Protein AF-A0AAX2S1K2-F1 (afdb_monomer_lite)

Foldseek 3Di:
DPPDDDDDPFQKDWDDDPNDIDIDGDPDHPPDQKDWDADPQGWIWIDGPFKTKTADNVRQFIWMDGPVDTDTGDNPPD

Organism: Histophilus somni (NCBI:txid731)

Secondary structure (DSSP, 8-state):
-PPP----SSSEEEEEETTEEEEEE-SS--S-SEEEEE-TTS-EEEEESSEEEEE-TTSS-EEEEESS-EEEE-TT--

pLDDT: mean 87.52, std 13.76, range [44.19, 98.25]

Sequence (78 aa):
KVATFKGTDGNIAVKTDNGKFSISLNETLTGLKSAEFKDDKGNTATITGNTIALKGKDGNSSATLTSSALTFKNGEDK

Structure (mmCIF, N/CA/C/O backbone):
data_AF-A0AAX2S1K2-F1
#
_entry.id   AF-A0AAX2S1K2-F1
#
loop_
_atom_site.group_PDB
_atom_site.id
_atom_site.type_symbol
_atom_site.label_atom_id
_atom_site.label_alt_id
_atom_site.label_comp_id
_atom_site.label_asym_id
_atom_site.label_entity_id
_atom_site.label_seq_id
_atom_site.pdbx_PDB_ins_code
_atom_site.Cartn_x
_atom_site.Cartn_y
_atom_site.Cartn_z
_atom_site.occupancy
_atom_site.B_iso_or_equiv
_atom_site.auth_seq_id
_atom_site.auth_comp_id
_atom_site.auth_asym_id
_atom_site.auth_atom_id
_atom_site.pdbx_PDB_model_num
ATOM 1 N N . LYS A 1 1 ? -1.217 -20.085 20.378 1.00 51.97 1 LYS A N 1
ATOM 2 C CA . LYS A 1 1 ? -0.933 -18.640 20.186 1.00 51.97 1 LYS A CA 1
ATOM 3 C C . LYS A 1 1 ? -2.272 -17.911 20.239 1.00 51.97 1 LYS A C 1
ATOM 5 O O . LYS A 1 1 ? -3.097 -18.192 19.384 1.00 51.97 1 LYS A O 1
ATOM 10 N N . VAL A 1 2 ? -2.552 -17.104 21.267 1.00 44.19 2 VAL A N 1
ATOM 11 C CA . VAL A 1 2 ? -3.843 -16.393 21.375 1.00 44.19 2 VAL A CA 1
ATOM 12 C C . VAL A 1 2 ? -3.940 -15.393 20.221 1.00 44.19 2 VAL A C 1
ATOM 14 O O . VAL A 1 2 ? -3.081 -14.518 20.106 1.00 44.19 2 VAL A O 1
ATOM 17 N N . ALA A 1 3 ? -4.939 -15.543 19.350 1.00 61.41 3 ALA A N 1
ATOM 18 C CA . ALA A 1 3 ? -5.235 -14.546 18.329 1.00 61.41 3 ALA A CA 1
ATOM 19 C C . ALA A 1 3 ? -5.721 -13.274 19.034 1.00 61.41 3 ALA A C 1
ATOM 21 O O . ALA A 1 3 ? -6.678 -13.275 19.802 1.00 61.41 3 ALA A O 1
ATOM 22 N N . THR A 1 4 ? -4.922 -12.236 18.848 1.00 58.97 4 THR A N 1
ATOM 23 C CA . THR A 1 4 ? -4.874 -10.988 19.607 1.00 58.97 4 THR A CA 1
ATOM 24 C C . THR A 1 4 ? -5.946 -10.012 19.092 1.00 58.97 4 THR A C 1
ATOM 26 O O . THR A 1 4 ? -6.424 -10.182 17.976 1.00 58.97 4 THR A O 1
ATOM 29 N N . PHE A 1 5 ? -6.348 -9.026 19.905 1.00 57.38 5 PHE A N 1
ATOM 30 C CA . PHE A 1 5 ? -7.350 -7.983 19.606 1.00 57.38 5 PHE A CA 1
ATOM 31 C C . PHE A 1 5 ? -7.408 -7.543 18.124 1.00 57.38 5 PHE A C 1
ATOM 33 O O . PHE A 1 5 ? -6.364 -7.310 17.523 1.00 57.38 5 PHE A O 1
ATOM 40 N N . LYS A 1 6 ? -8.631 -7.406 17.580 1.00 66.00 6 LYS A N 1
ATOM 41 C CA . LYS A 1 6 ? -8.971 -6.798 16.277 1.00 66.00 6 LYS A CA 1
ATOM 42 C C . LYS A 1 6 ? -10.280 -5.998 16.393 1.00 66.00 6 LYS A C 1
ATOM 44 O O . LYS A 1 6 ? -11.347 -6.505 16.062 1.00 66.00 6 LYS A O 1
ATOM 49 N N . GLY A 1 7 ? -10.225 -4.783 16.937 1.00 56.62 7 GLY A N 1
ATOM 50 C CA . GLY A 1 7 ? -11.348 -3.837 16.829 1.00 56.62 7 GLY A CA 1
ATOM 51 C C . GLY A 1 7 ? -11.383 -3.210 15.430 1.00 56.62 7 GLY A C 1
ATOM 52 O O . GLY A 1 7 ? -10.340 -3.151 14.783 1.00 56.62 7 GLY A O 1
ATOM 53 N N . THR A 1 8 ? -12.530 -2.726 14.945 1.00 63.50 8 THR A N 1
ATOM 54 C CA . THR A 1 8 ? -12.573 -1.935 13.699 1.00 63.50 8 THR A CA 1
ATOM 55 C C . THR A 1 8 ? -13.669 -0.863 13.716 1.00 63.50 8 THR A C 1
ATOM 57 O O . THR A 1 8 ? -14.840 -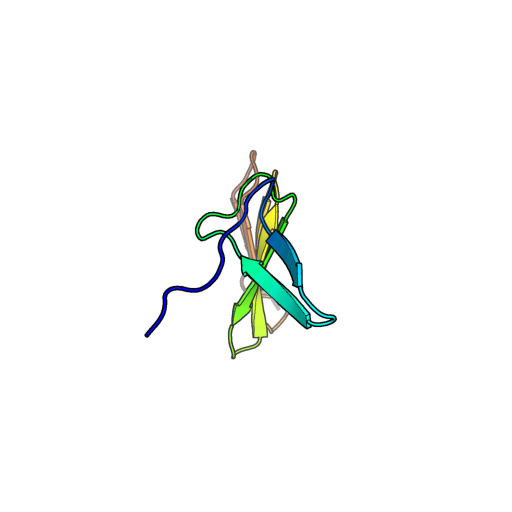1.214 13.676 1.00 63.50 8 THR A O 1
ATOM 60 N N . ASP A 1 9 ? -13.259 0.409 13.636 1.00 64.06 9 ASP A N 1
ATOM 61 C CA . ASP A 1 9 ? -13.982 1.523 12.981 1.00 64.06 9 ASP A CA 1
ATOM 62 C C . ASP A 1 9 ? -13.077 2.124 11.867 1.00 64.06 9 ASP A C 1
ATOM 64 O O . ASP A 1 9 ? -13.045 3.329 11.626 1.00 64.06 9 ASP A O 1
ATOM 68 N N . GLY A 1 10 ? -12.226 1.296 11.235 1.00 82.44 10 GLY A N 1
ATOM 69 C CA . GLY A 1 10 ? -11.212 1.737 10.266 1.00 82.44 10 GLY A CA 1
ATOM 70 C C . GLY A 1 10 ? -10.057 0.744 10.061 1.00 82.44 10 GLY A C 1
ATOM 71 O O . GLY A 1 10 ? -10.179 -0.443 10.356 1.00 82.44 10 GLY A O 1
ATOM 72 N N . ASN A 1 11 ? -8.918 1.234 9.553 1.00 90.00 11 ASN A N 1
ATOM 7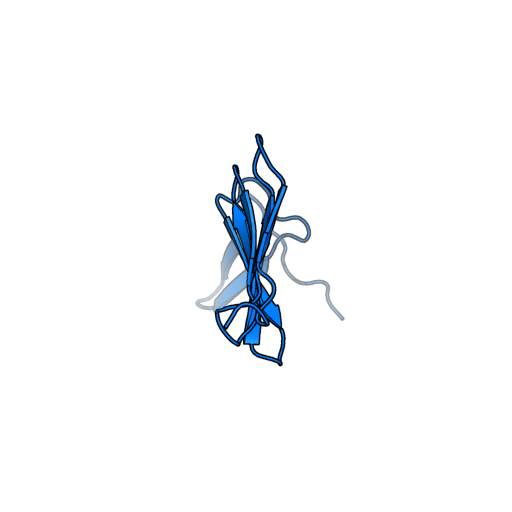3 C CA . ASN A 1 11 ? -7.729 0.418 9.234 1.00 90.00 11 ASN A CA 1
ATOM 74 C C . ASN A 1 11 ? -6.863 0.055 10.457 1.00 90.00 11 ASN A C 1
ATOM 76 O O . ASN A 1 11 ? -6.067 -0.885 10.397 1.00 90.00 11 ASN A O 1
ATOM 80 N N . ILE A 1 12 ? -7.004 0.804 11.553 1.00 91.75 12 ILE A N 1
ATOM 81 C CA . ILE A 1 12 ? -6.284 0.614 12.815 1.00 91.75 12 ILE A CA 1
ATOM 82 C C . ILE A 1 12 ? -7.310 0.692 13.937 1.00 91.75 12 ILE A C 1
ATOM 84 O O . ILE A 1 12 ? -8.096 1.637 13.980 1.00 91.75 12 ILE A O 1
ATOM 88 N N . ALA A 1 13 ? -7.257 -0.252 14.872 1.00 88.31 13 ALA A N 1
ATOM 89 C CA . ALA A 1 13 ? -7.910 -0.088 16.160 1.00 88.31 13 ALA A CA 1
ATOM 90 C C . ALA A 1 13 ? -6.895 -0.024 17.286 1.00 88.31 13 ALA A C 1
ATOM 92 O O . ALA A 1 13 ? -5.878 -0.722 17.298 1.00 88.31 13 ALA A O 1
ATOM 93 N N . VAL A 1 14 ? -7.223 0.827 18.248 1.00 89.31 14 VAL A N 1
ATOM 94 C CA . VAL A 1 14 ? -6.433 1.071 19.441 1.00 89.31 14 VAL A CA 1
ATOM 95 C C . VAL A 1 14 ? -7.342 0.826 20.632 1.00 89.31 14 VAL A C 1
ATOM 97 O O . VAL A 1 14 ? -8.421 1.403 20.727 1.00 89.31 14 VAL A O 1
ATOM 100 N N . LYS A 1 15 ? -6.903 -0.039 21.541 1.00 88.12 15 LYS A N 1
ATOM 101 C CA . LYS A 1 15 ? -7.552 -0.272 22.828 1.00 88.12 15 LYS A CA 1
ATOM 102 C C . LYS A 1 15 ? -6.604 0.138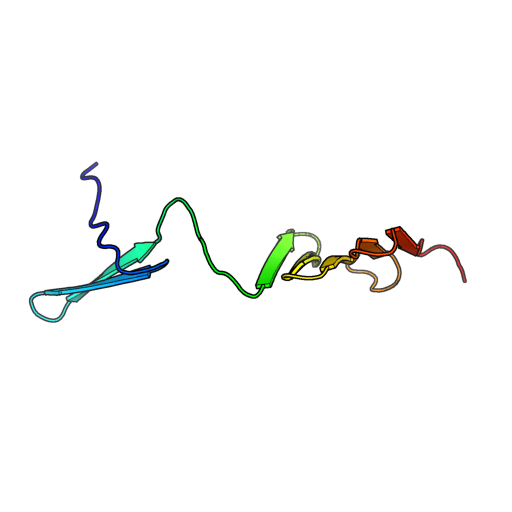 23.941 1.00 88.12 15 LYS A C 1
ATOM 104 O O . LYS A 1 15 ? -5.423 -0.207 23.904 1.00 88.12 15 LYS A O 1
ATOM 109 N N . THR A 1 16 ? -7.135 0.819 24.945 1.00 90.75 16 THR A N 1
ATOM 110 C CA . THR A 1 16 ? -6.454 1.068 26.214 1.00 90.75 16 THR A CA 1
ATOM 111 C C . THR A 1 16 ? -7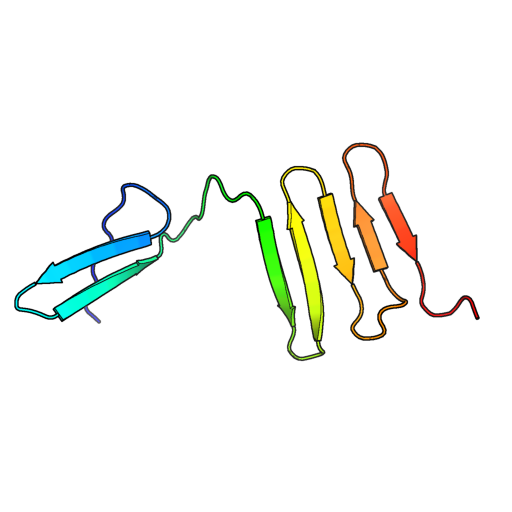.048 0.176 27.296 1.00 90.75 16 THR A C 1
ATOM 113 O O . THR A 1 16 ? -8.263 0.010 27.379 1.00 90.75 16 THR A O 1
ATOM 116 N N . ASP A 1 17 ? -6.191 -0.441 28.104 1.00 89.50 17 ASP A N 1
ATOM 117 C CA . ASP A 1 17 ? -6.600 -1.256 29.251 1.00 89.50 17 ASP A CA 1
ATOM 118 C C . ASP A 1 17 ? -5.511 -1.209 30.329 1.00 89.50 17 ASP A C 1
ATOM 120 O O . ASP A 1 17 ? -4.347 -1.487 30.037 1.00 89.50 17 ASP A O 1
ATOM 124 N N . ASN A 1 18 ? -5.860 -0.804 31.554 1.00 92.00 18 ASN A N 1
ATOM 125 C CA . ASN A 1 18 ? -4.942 -0.676 32.696 1.00 92.00 18 ASN A CA 1
ATOM 126 C C . ASN A 1 18 ? -3.595 0.005 32.360 1.00 92.00 18 ASN A C 1
ATOM 128 O O . ASN A 1 18 ? -2.526 -0.461 32.756 1.00 92.00 18 ASN A O 1
ATOM 132 N N . GLY A 1 19 ? -3.636 1.090 31.579 1.00 91.81 19 GLY A N 1
ATOM 133 C CA . GLY A 1 19 ? -2.444 1.842 31.164 1.00 91.81 19 GLY A CA 1
ATOM 134 C C . GLY A 1 19 ? -1.623 1.207 30.032 1.00 91.81 19 GLY A C 1
ATOM 135 O O . GLY A 1 19 ? -0.558 1.721 29.700 1.00 91.81 19 GLY A O 1
ATOM 136 N N . LYS A 1 20 ? -2.092 0.115 29.413 1.00 91.25 20 LYS A N 1
ATOM 137 C CA . LYS A 1 20 ? -1.460 -0.519 28.246 1.00 91.25 20 LYS A CA 1
ATOM 138 C C . LYS A 1 20 ? -2.247 -0.247 26.972 1.00 91.25 20 LYS A C 1
ATOM 140 O O . LYS A 1 20 ? -3.472 -0.344 26.955 1.00 91.25 20 LYS A O 1
ATOM 145 N N . PHE A 1 21 ? -1.523 0.016 25.889 1.00 91.31 21 PHE A N 1
ATOM 146 C CA . PHE A 1 21 ? -2.084 0.096 24.545 1.00 91.31 21 PHE A CA 1
ATOM 147 C C . PHE A 1 21 ? -1.996 -1.263 23.855 1.00 91.31 21 PHE A C 1
ATOM 149 O O . PHE A 1 21 ? -0.935 -1.882 23.807 1.00 91.31 21 PHE A O 1
ATOM 156 N N . SER A 1 22 ? -3.113 -1.710 23.295 1.00 89.50 22 SER A N 1
ATOM 157 C CA . SER A 1 22 ? -3.161 -2.797 22.320 1.00 89.50 22 SER A CA 1
ATOM 158 C C . SER A 1 22 ? -3.535 -2.210 20.966 1.00 89.50 22 SER A C 1
ATOM 160 O O . SER A 1 22 ? -4.541 -1.510 20.857 1.00 89.50 22 SER A O 1
ATOM 162 N N . ILE A 1 23 ? -2.723 -2.484 19.947 1.00 88.94 23 ILE A N 1
ATOM 163 C CA . ILE A 1 23 ? -2.925 -1.992 18.581 1.00 88.94 23 ILE A CA 1
ATOM 164 C C . ILE A 1 23 ? -3.164 -3.189 17.673 1.00 88.94 23 ILE A C 1
ATOM 166 O O . ILE A 1 23 ? -2.460 -4.196 17.764 1.00 88.94 23 ILE A O 1
ATOM 170 N N . SER A 1 24 ? -4.140 -3.060 16.782 1.00 87.75 24 SER A N 1
ATOM 171 C CA . SER A 1 24 ? -4.436 -4.057 15.764 1.00 87.75 24 SER A CA 1
ATOM 172 C C . SER A 1 24 ? -4.604 -3.412 14.401 1.00 87.75 24 SER A C 1
ATOM 174 O O . SER A 1 24 ? -5.333 -2.427 14.265 1.00 87.75 24 SER A O 1
ATOM 176 N N . LEU A 1 25 ? -3.953 -3.996 13.399 1.00 88.75 25 LEU A N 1
ATOM 177 C CA . LEU A 1 25 ? -4.131 -3.647 11.994 1.00 88.75 25 LEU A CA 1
ATOM 178 C C . LEU A 1 25 ? -5.187 -4.553 11.374 1.00 88.75 25 LEU A C 1
ATOM 180 O O . LEU A 1 25 ? -5.226 -5.756 11.654 1.00 88.75 25 LEU A O 1
ATOM 184 N N . ASN A 1 26 ? -6.032 -3.967 10.530 1.00 86.81 26 ASN A N 1
ATOM 185 C CA . ASN A 1 26 ? -6.974 -4.750 9.751 1.00 86.81 26 ASN A CA 1
ATOM 186 C C . ASN A 1 26 ? -6.227 -5.554 8.674 1.00 86.81 26 ASN A C 1
ATOM 188 O O . ASN A 1 26 ? -5.223 -5.094 8.132 1.00 86.81 26 ASN A O 1
ATOM 192 N N . GLU A 1 27 ? -6.714 -6.755 8.361 1.00 85.12 27 GLU A N 1
ATOM 193 C CA . GLU A 1 27 ? -6.111 -7.594 7.314 1.00 85.12 27 GLU A CA 1
ATOM 194 C C . GLU A 1 27 ? -6.290 -6.970 5.932 1.00 85.12 27 GLU A C 1
ATOM 196 O O . GLU A 1 27 ? -5.397 -7.041 5.092 1.00 85.12 27 GLU A O 1
ATOM 201 N N . THR A 1 28 ? -7.435 -6.323 5.712 1.00 87.00 28 THR A N 1
ATOM 202 C CA . THR A 1 28 ? -7.706 -5.546 4.505 1.00 87.00 28 THR A CA 1
ATOM 203 C C . THR A 1 28 ? -7.727 -4.068 4.860 1.00 87.00 28 THR A C 1
ATOM 205 O O . THR A 1 28 ? -8.523 -3.635 5.694 1.00 87.00 28 THR A O 1
ATOM 208 N N . LEU A 1 29 ? -6.862 -3.287 4.211 1.00 88.81 29 LEU A N 1
ATOM 209 C CA . LEU A 1 29 ? -6.829 -1.835 4.356 1.00 88.81 29 LEU A CA 1
ATOM 210 C C . LEU A 1 29 ? -7.685 -1.201 3.256 1.00 88.81 29 LEU A C 1
ATOM 212 O O . LEU A 1 29 ? -7.455 -1.441 2.073 1.00 88.81 29 LEU A O 1
ATOM 216 N N . THR A 1 30 ? -8.668 -0.387 3.632 1.00 88.94 30 THR A N 1
ATOM 217 C CA . THR A 1 30 ? -9.608 0.256 2.696 1.00 88.94 30 THR A CA 1
ATOM 218 C C . THR A 1 30 ? -9.568 1.778 2.835 1.00 88.94 30 THR A C 1
ATOM 220 O O . THR A 1 30 ? -9.101 2.305 3.845 1.00 88.94 30 THR A O 1
ATOM 223 N N . GLY A 1 31 ? -10.005 2.511 1.805 1.00 90.06 31 GLY A N 1
ATOM 224 C CA . GLY A 1 31 ? -10.094 3.979 1.850 1.00 90.06 31 GLY A CA 1
ATOM 225 C C . GLY A 1 31 ? -8.748 4.717 1.939 1.00 90.06 31 GLY A C 1
ATOM 226 O O . GLY A 1 31 ? -8.708 5.877 2.350 1.00 90.06 31 GLY A O 1
ATOM 227 N N . LEU A 1 32 ? -7.638 4.065 1.579 1.00 92.56 32 LEU A N 1
ATOM 228 C CA . LEU A 1 32 ? -6.314 4.687 1.572 1.00 92.56 32 LEU A CA 1
ATOM 229 C C . LEU A 1 32 ? -6.197 5.706 0.429 1.00 92.56 32 LEU A C 1
ATOM 231 O O . LEU A 1 32 ? -6.550 5.416 -0.711 1.00 92.56 32 LEU A O 1
ATOM 235 N N . LYS A 1 33 ? -5.641 6.888 0.722 1.00 93.19 33 LYS A N 1
ATOM 236 C CA . LYS A 1 33 ? -5.308 7.893 -0.306 1.00 93.19 33 LYS A CA 1
ATOM 237 C C . LYS A 1 33 ? -4.067 7.501 -1.109 1.00 93.19 33 LYS A C 1
ATOM 239 O O . LYS A 1 33 ? -3.986 7.794 -2.302 1.00 93.19 33 LYS A O 1
ATOM 244 N N . SER A 1 34 ? -3.111 6.857 -0.441 1.00 96.06 34 SER A N 1
ATOM 245 C CA . SER A 1 34 ? -1.876 6.376 -1.040 1.00 96.06 34 SER A CA 1
ATOM 246 C C . SER A 1 34 ? -1.273 5.211 -0.258 1.00 96.06 34 SER A C 1
ATOM 248 O O . SER A 1 34 ? -1.509 5.078 0.943 1.00 96.06 34 SER A O 1
ATOM 250 N N . ALA A 1 35 ? -0.444 4.420 -0.929 1.00 96.44 35 ALA A N 1
ATOM 251 C CA . ALA A 1 35 ? 0.447 3.432 -0.335 1.00 96.44 35 ALA A CA 1
ATOM 252 C C . ALA A 1 35 ? 1.828 3.530 -0.995 1.00 96.44 35 ALA A C 1
ATOM 254 O O . ALA A 1 35 ? 1.917 3.735 -2.207 1.00 96.44 35 ALA A O 1
ATOM 255 N N . GLU A 1 36 ? 2.888 3.381 -0.203 1.00 97.25 36 GLU A N 1
ATOM 256 C CA . GLU A 1 36 ? 4.263 3.272 -0.687 1.00 97.25 36 GLU A CA 1
ATOM 257 C C . GLU A 1 36 ? 4.838 1.927 -0.250 1.00 97.25 36 GLU A C 1
ATOM 259 O O . GLU A 1 36 ? 4.783 1.563 0.924 1.00 97.25 36 GLU A O 1
ATOM 264 N N . PHE A 1 37 ? 5.395 1.201 -1.211 1.00 97.75 37 PHE A N 1
ATOM 265 C CA . PHE A 1 37 ? 6.150 -0.019 -0.992 1.00 97.75 37 PHE A CA 1
ATOM 266 C C . PHE A 1 37 ? 7.590 0.241 -1.393 1.00 97.75 37 PHE A C 1
ATOM 268 O O . PHE A 1 37 ? 7.848 0.870 -2.419 1.00 97.75 37 PHE A O 1
ATOM 275 N N . LYS A 1 38 ? 8.522 -0.264 -0.595 1.00 97.88 38 LYS A N 1
ATOM 276 C CA . LYS A 1 38 ? 9.951 -0.173 -0.858 1.00 97.88 38 LYS A CA 1
ATOM 277 C C . LYS A 1 38 ? 10.552 -1.562 -0.746 1.00 97.88 38 LYS A C 1
ATOM 279 O O . LYS A 1 38 ? 10.245 -2.270 0.210 1.00 97.88 38 LYS A O 1
ATOM 284 N N . ASP A 1 39 ? 11.379 -1.944 -1.709 1.00 97.69 39 ASP A N 1
ATOM 285 C CA . ASP A 1 39 ? 12.155 -3.178 -1.610 1.00 97.69 39 ASP A CA 1
ATOM 286 C C . ASP A 1 39 ? 13.512 -2.938 -0.922 1.00 97.69 39 ASP A C 1
ATOM 288 O O . ASP A 1 39 ? 13.952 -1.800 -0.726 1.00 97.69 39 ASP A O 1
ATOM 292 N N . ASP A 1 40 ? 14.212 -4.022 -0.587 1.00 97.81 40 ASP A N 1
ATOM 293 C CA . ASP A 1 40 ? 15.530 -3.961 0.062 1.00 97.81 40 ASP A CA 1
ATOM 294 C C . ASP A 1 40 ? 16.615 -3.332 -0.830 1.00 97.81 40 ASP A C 1
ATOM 296 O O . ASP A 1 40 ? 17.674 -2.925 -0.352 1.00 97.81 40 ASP A O 1
ATOM 300 N N . LYS A 1 41 ? 16.361 -3.230 -2.141 1.00 96.12 41 LYS A N 1
ATOM 301 C CA . LYS A 1 41 ? 17.261 -2.611 -3.124 1.00 96.12 41 LYS A CA 1
ATOM 302 C C . LYS A 1 41 ? 17.015 -1.106 -3.265 1.00 96.12 41 LYS A C 1
ATOM 304 O O . LYS A 1 41 ? 17.783 -0.429 -3.947 1.00 96.12 41 LYS A O 1
ATOM 309 N N . GLY A 1 42 ? 15.987 -0.570 -2.613 1.00 96.19 42 GLY A N 1
ATOM 310 C CA . GLY A 1 42 ? 15.640 0.843 -2.622 1.00 96.19 42 GLY A CA 1
ATOM 311 C C . GLY A 1 42 ? 14.741 1.285 -3.776 1.00 96.19 42 GLY A C 1
ATOM 312 O O . GLY A 1 42 ? 14.560 2.489 -3.947 1.00 96.19 42 GLY A O 1
ATOM 313 N N . ASN A 1 43 ? 14.178 0.353 -4.545 1.00 97.12 43 ASN A N 1
ATOM 314 C CA . ASN A 1 43 ? 13.133 0.662 -5.517 1.00 97.12 43 ASN A CA 1
ATOM 315 C C . ASN A 1 43 ? 11.820 0.948 -4.784 1.00 97.12 43 ASN A C 1
ATOM 317 O O . ASN A 1 43 ? 11.573 0.386 -3.714 1.00 97.12 43 ASN A O 1
ATOM 321 N N . THR A 1 44 ? 10.968 1.794 -5.363 1.00 97.81 44 THR A N 1
ATOM 322 C CA . THR A 1 44 ? 9.668 2.136 -4.773 1.00 97.81 44 THR A CA 1
ATOM 323 C C . THR A 1 44 ? 8.504 1.845 -5.710 1.00 97.81 44 THR A C 1
ATOM 325 O O . THR A 1 44 ? 8.613 1.990 -6.929 1.00 97.81 44 THR A O 1
ATOM 328 N N . ALA A 1 45 ? 7.370 1.460 -5.126 1.00 98.12 45 ALA A N 1
ATOM 329 C CA . ALA A 1 45 ? 6.068 1.434 -5.773 1.00 98.12 45 ALA A CA 1
ATOM 330 C C . ALA A 1 45 ? 5.109 2.348 -5.002 1.00 98.12 45 ALA A C 1
ATOM 332 O O . ALA A 1 45 ? 4.844 2.116 -3.823 1.00 98.12 45 ALA A O 1
ATOM 333 N N . THR A 1 46 ? 4.577 3.375 -5.655 1.00 97.94 46 THR A N 1
ATOM 334 C CA . THR A 1 46 ? 3.592 4.291 -5.075 1.00 97.94 46 THR A CA 1
ATOM 335 C C . THR A 1 46 ? 2.255 4.093 -5.769 1.00 97.94 46 THR A C 1
ATOM 337 O O . THR A 1 46 ? 2.158 4.193 -6.991 1.00 97.94 46 THR A O 1
ATOM 340 N N . ILE A 1 47 ? 1.211 3.841 -4.988 1.00 97.50 47 ILE A N 1
ATOM 341 C CA . ILE A 1 47 ? -0.166 3.734 -5.466 1.00 97.50 47 ILE A CA 1
ATOM 342 C C . ILE A 1 47 ? -0.949 4.892 -4.868 1.00 97.50 47 ILE A C 1
ATOM 344 O O . ILE A 1 47 ? -0.879 5.133 -3.668 1.00 97.50 47 ILE A O 1
ATOM 348 N N . THR A 1 48 ? -1.694 5.606 -5.698 1.00 96.81 48 THR A N 1
ATOM 349 C CA . THR A 1 48 ? -2.650 6.649 -5.308 1.00 96.81 48 THR A CA 1
ATOM 350 C C . THR A 1 48 ? -3.981 6.386 -6.007 1.00 96.81 48 THR A C 1
ATOM 352 O O . THR A 1 48 ? -4.064 5.517 -6.872 1.00 96.81 48 THR A O 1
ATOM 355 N N . GLY A 1 49 ? -5.013 7.177 -5.706 1.00 94.88 49 GLY A N 1
ATOM 356 C CA . GLY A 1 49 ? -6.299 7.069 -6.407 1.00 94.88 49 GLY A CA 1
ATOM 357 C C . GLY A 1 49 ? -6.240 7.304 -7.927 1.00 94.88 49 GLY A C 1
ATOM 358 O O . GLY A 1 49 ? -7.164 6.907 -8.625 1.00 94.88 49 GLY A O 1
ATOM 359 N N . ASN A 1 50 ? -5.178 7.929 -8.449 1.00 95.31 50 ASN A N 1
ATOM 360 C CA . ASN A 1 50 ? -5.048 8.255 -9.876 1.00 95.31 50 ASN A CA 1
ATOM 361 C C . ASN A 1 50 ? -3.871 7.551 -10.574 1.00 95.31 50 ASN A C 1
ATOM 363 O O . ASN A 1 50 ? -3.824 7.508 -11.803 1.00 95.31 50 ASN A O 1
ATOM 367 N N . THR A 1 51 ? -2.903 7.039 -9.811 1.00 97.50 51 THR A N 1
ATOM 368 C CA . THR A 1 51 ? -1.588 6.676 -10.351 1.00 97.50 51 THR A CA 1
ATOM 369 C C . THR A 1 51 ? -1.009 5.451 -9.654 1.00 97.50 51 THR A C 1
ATOM 371 O O . THR A 1 51 ? -1.010 5.393 -8.424 1.00 97.50 51 THR A O 1
ATOM 374 N N . ILE A 1 52 ? -0.432 4.539 -10.438 1.00 98.06 52 ILE A N 1
ATOM 375 C CA . ILE A 1 52 ? 0.507 3.504 -9.988 1.00 98.06 52 ILE A CA 1
ATOM 376 C C . ILE A 1 52 ? 1.875 3.855 -10.570 1.00 98.06 52 ILE A C 1
ATOM 378 O O . ILE A 1 52 ? 2.013 3.954 -11.786 1.00 98.06 52 ILE A O 1
ATOM 382 N N . ALA A 1 53 ? 2.879 4.061 -9.724 1.00 97.50 53 ALA A N 1
ATOM 383 C CA . ALA A 1 53 ? 4.222 4.443 -10.140 1.00 97.50 53 ALA A CA 1
ATOM 384 C C . ALA A 1 53 ? 5.265 3.490 -9.557 1.00 97.50 53 ALA A C 1
ATOM 386 O O . ALA A 1 53 ? 5.267 3.231 -8.359 1.00 97.50 53 ALA A O 1
ATOM 387 N N . LEU A 1 54 ? 6.171 3.014 -10.401 1.00 97.50 54 LEU A N 1
ATOM 388 C CA . LEU A 1 54 ? 7.368 2.264 -10.052 1.00 97.50 54 LEU A CA 1
ATOM 389 C C . LEU A 1 54 ? 8.578 3.155 -10.314 1.00 97.50 54 LEU A C 1
ATOM 391 O O . LEU A 1 54 ? 8.698 3.734 -11.398 1.00 97.50 54 LEU A O 1
ATOM 395 N N . LYS A 1 55 ? 9.484 3.248 -9.344 1.00 96.62 55 LYS A N 1
ATOM 396 C CA . LYS A 1 55 ? 10.727 4.007 -9.470 1.00 96.62 55 LYS A CA 1
ATOM 397 C C . LYS A 1 55 ? 11.917 3.135 -9.103 1.00 96.62 55 LYS A C 1
ATOM 399 O O . LYS A 1 55 ? 11.980 2.582 -8.005 1.00 96.62 55 LYS A O 1
ATOM 404 N N . GLY A 1 56 ? 12.866 3.039 -10.026 1.00 95.19 56 GLY A N 1
ATOM 405 C CA . GLY A 1 56 ? 14.164 2.444 -9.768 1.00 95.19 56 GLY A CA 1
ATOM 406 C C . GLY A 1 56 ? 14.953 3.283 -8.768 1.00 95.19 56 GLY A C 1
ATOM 407 O O . GLY A 1 56 ? 14.847 4.513 -8.742 1.00 95.19 56 GLY A O 1
ATOM 408 N N . LYS A 1 57 ? 15.790 2.627 -7.958 1.00 94.31 57 LYS A N 1
ATOM 409 C CA . LYS A 1 57 ? 16.694 3.303 -7.009 1.00 94.31 57 LYS A CA 1
ATOM 410 C C . LYS A 1 57 ? 17.619 4.333 -7.677 1.00 94.31 57 LYS A C 1
ATOM 412 O O . LYS A 1 57 ? 18.158 5.209 -7.012 1.00 94.31 57 LYS A O 1
ATOM 417 N N . ASP A 1 58 ? 17.875 4.161 -8.975 1.00 89.44 58 ASP A N 1
ATOM 418 C CA . ASP A 1 58 ? 18.712 5.028 -9.806 1.00 89.44 58 ASP A CA 1
ATOM 419 C C . ASP A 1 58 ? 18.044 6.379 -10.111 1.00 89.44 58 ASP A C 1
ATOM 421 O O . ASP A 1 58 ? 18.710 7.298 -10.575 1.00 89.44 58 ASP A O 1
ATOM 425 N N . GLY A 1 59 ? 16.737 6.495 -9.855 1.00 86.12 59 GLY A N 1
ATOM 426 C CA . GLY A 1 59 ? 15.919 7.661 -10.165 1.00 86.12 59 GLY A CA 1
ATOM 427 C C . GLY A 1 59 ? 15.612 7.850 -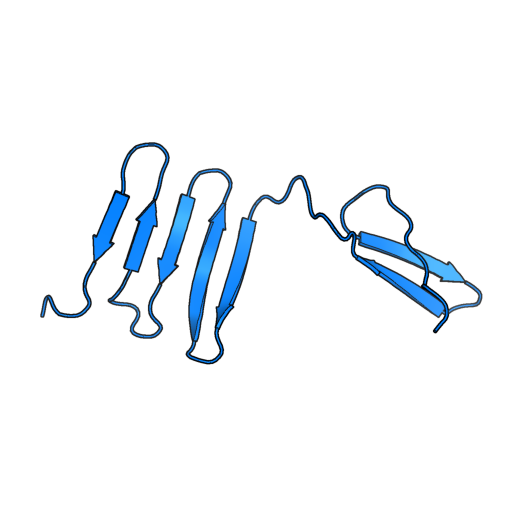11.654 1.00 86.12 59 GLY A C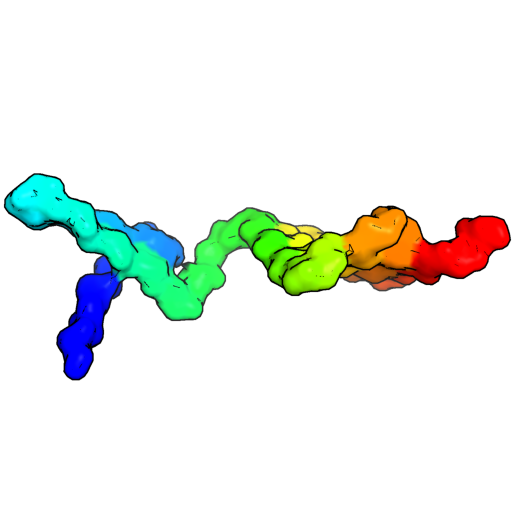 1
ATOM 428 O O . GLY A 1 59 ? 14.776 8.698 -11.972 1.00 86.12 59 GLY A O 1
ATOM 429 N N . ASN A 1 60 ? 16.233 7.062 -12.534 1.00 87.31 60 ASN A N 1
ATOM 430 C CA . ASN A 1 60 ? 16.151 7.196 -13.988 1.00 87.31 60 ASN A CA 1
ATOM 431 C C . ASN A 1 60 ? 15.171 6.189 -14.590 1.00 87.31 60 ASN A C 1
ATOM 433 O O . ASN A 1 60 ? 14.430 6.520 -15.515 1.00 87.31 60 ASN A O 1
ATOM 437 N N . SER A 1 61 ? 15.128 4.983 -14.027 1.00 92.75 61 SER A N 1
ATOM 438 C CA . SER A 1 61 ? 14.215 3.936 -14.462 1.00 92.75 61 SER A CA 1
ATOM 439 C C . SER A 1 61 ? 12.853 4.136 -13.797 1.00 92.75 61 SER A C 1
ATOM 441 O O . SER A 1 61 ? 12.757 4.216 -12.570 1.00 92.75 61 SER A O 1
ATOM 443 N N . SER A 1 62 ? 11.775 4.240 -14.574 1.00 95.62 62 SER A N 1
ATOM 444 C CA . SER A 1 62 ? 10.423 4.357 -14.012 1.00 95.62 62 SER A CA 1
ATOM 445 C C . SER A 1 62 ? 9.341 3.801 -14.926 1.00 95.62 62 SER A C 1
ATOM 447 O O . SER A 1 62 ? 9.486 3.784 -16.146 1.00 95.62 62 SER A O 1
ATOM 449 N N . ALA A 1 63 ? 8.238 3.376 -14.319 1.00 96.81 63 ALA A N 1
ATOM 450 C CA . ALA A 1 63 ? 7.010 3.034 -15.019 1.00 96.81 63 ALA A CA 1
ATOM 451 C C . ALA A 1 63 ? 5.832 3.670 -14.286 1.00 96.81 63 ALA A C 1
ATOM 453 O O . ALA A 1 63 ? 5.714 3.524 -13.073 1.00 96.81 63 ALA A O 1
ATOM 454 N N . THR A 1 64 ? 4.958 4.359 -15.006 1.00 97.56 64 THR A N 1
ATOM 455 C CA . THR A 1 64 ? 3.801 5.038 -14.422 1.00 97.56 64 THR A CA 1
ATOM 456 C C . THR A 1 64 ? 2.558 4.699 -15.221 1.00 97.56 64 THR A C 1
ATOM 458 O O . THR A 1 64 ? 2.525 4.919 -16.428 1.00 97.56 64 THR A O 1
ATOM 461 N N . LEU A 1 65 ? 1.528 4.206 -14.543 1.00 98.25 65 LEU A N 1
ATOM 462 C CA . LEU A 1 65 ? 0.183 4.039 -15.076 1.00 98.25 65 LEU A CA 1
ATOM 463 C C . LEU A 1 65 ? -0.732 5.098 -14.460 1.00 98.25 65 LEU A C 1
ATOM 465 O O . LEU A 1 65 ? -0.810 5.218 -13.236 1.00 98.25 65 LEU A O 1
ATOM 469 N N . THR A 1 66 ? -1.435 5.843 -15.305 1.00 97.25 66 THR A N 1
ATOM 470 C CA . THR A 1 66 ? -2.539 6.735 -14.932 1.00 97.25 66 THR A CA 1
ATOM 471 C C . THR A 1 66 ? -3.834 6.257 -15.591 1.00 97.25 66 THR A C 1
ATOM 473 O O . THR A 1 66 ? -3.843 5.281 -16.339 1.00 97.25 66 THR A O 1
ATOM 476 N N . SER A 1 67 ? -4.939 6.969 -15.364 1.00 95.31 67 SER A N 1
ATOM 477 C CA . SER A 1 67 ? -6.201 6.741 -16.082 1.00 95.31 67 SER A CA 1
ATOM 478 C C . SER A 1 67 ? -6.111 6.959 -17.598 1.00 95.31 67 SER A C 1
ATOM 480 O O . SER A 1 67 ? -6.980 6.492 -18.328 1.00 95.31 67 SER A O 1
ATOM 482 N N . SER A 1 68 ? -5.087 7.672 -18.076 1.00 96.12 68 SER A N 1
ATOM 483 C CA . SER A 1 68 ? -4.958 8.079 -19.476 1.00 96.12 68 SER A CA 1
ATOM 484 C C . SER A 1 68 ? -3.805 7.416 -20.221 1.00 96.12 68 SER A C 1
ATOM 486 O O . SER A 1 68 ? -3.856 7.342 -21.447 1.00 96.12 68 SER A O 1
ATOM 488 N N . ALA A 1 69 ? -2.757 6.969 -19.527 1.00 97.12 69 ALA A N 1
ATOM 489 C CA . ALA A 1 69 ? -1.548 6.495 -20.185 1.00 97.12 69 ALA A CA 1
ATOM 490 C C . ALA A 1 69 ? -0.727 5.535 -19.323 1.00 97.12 69 ALA A C 1
ATOM 492 O O . ALA A 1 69 ? -0.750 5.583 -18.092 1.00 97.12 69 ALA A O 1
ATOM 493 N N . LEU A 1 70 ? 0.069 4.722 -20.013 1.00 97.31 70 LEU A N 1
ATOM 494 C CA . LEU A 1 70 ? 1.177 3.962 -19.454 1.00 97.31 70 LEU A CA 1
ATOM 495 C C . LEU A 1 70 ? 2.483 4.550 -20.007 1.00 97.31 70 LEU A C 1
ATOM 497 O O . LEU A 1 70 ? 2.674 4.595 -21.221 1.00 97.31 70 LEU A O 1
ATOM 501 N N . THR A 1 71 ? 3.371 4.996 -19.122 1.00 95.81 71 THR A N 1
ATOM 502 C CA . THR A 1 71 ? 4.647 5.635 -19.471 1.00 95.81 71 THR A CA 1
ATOM 503 C C . THR A 1 71 ? 5.805 4.841 -18.892 1.00 95.81 71 THR A C 1
ATOM 505 O O . THR A 1 71 ? 5.787 4.508 -17.709 1.00 95.81 71 THR A O 1
ATOM 508 N N . PHE A 1 72 ? 6.844 4.617 -19.694 1.00 95.12 72 PHE A N 1
ATOM 509 C CA . PHE A 1 72 ? 8.099 4.002 -19.266 1.00 95.12 72 PHE A CA 1
ATOM 510 C C . PHE A 1 72 ? 9.268 4.954 -19.511 1.00 95.12 72 PHE A C 1
ATOM 512 O O . PHE A 1 72 ? 9.305 5.651 -20.522 1.00 95.12 72 PHE A O 1
ATOM 519 N N . LYS A 1 73 ? 10.229 4.962 -18.590 1.00 91.38 73 LYS A N 1
ATOM 520 C CA . LYS A 1 73 ? 11.556 5.552 -18.780 1.00 91.38 73 LYS A CA 1
ATOM 521 C C . LYS A 1 73 ? 12.578 4.478 -18.467 1.00 91.38 73 LYS A C 1
ATOM 523 O O . LYS A 1 73 ? 12.578 3.955 -17.352 1.00 91.38 73 LYS A O 1
ATOM 528 N N . ASN A 1 74 ? 13.404 4.140 -19.447 1.00 84.19 74 ASN A N 1
ATOM 529 C CA . ASN A 1 74 ? 14.528 3.243 -19.246 1.00 84.19 74 ASN A CA 1
ATOM 530 C C . ASN A 1 74 ? 15.753 4.084 -18.869 1.00 84.19 74 ASN A C 1
ATOM 532 O O . ASN A 1 74 ? 15.991 5.125 -19.478 1.00 84.19 74 ASN A O 1
ATOM 536 N N . GLY A 1 75 ? 16.528 3.658 -17.871 1.00 70.06 75 GLY A N 1
ATOM 537 C CA . GLY A 1 75 ? 17.698 4.398 -17.381 1.00 70.06 75 GLY A CA 1
ATOM 538 C C . GLY A 1 75 ? 18.881 4.480 -18.360 1.00 70.06 75 GLY A C 1
ATOM 539 O O . GLY A 1 75 ? 19.946 4.955 -17.968 1.00 70.06 75 GLY A O 1
ATOM 540 N N . GLU A 1 76 ? 18.699 4.010 -19.596 1.00 66.19 76 GLU A N 1
ATOM 541 C CA . GLU A 1 76 ? 19.705 3.904 -20.657 1.00 66.19 76 GLU A CA 1
ATOM 542 C C . GLU A 1 76 ? 19.699 5.092 -21.636 1.00 66.19 76 GLU A C 1
ATOM 544 O O . GLU A 1 76 ? 20.640 5.218 -22.413 1.00 66.19 76 GLU A O 1
ATOM 549 N N . ASP A 1 77 ? 18.714 5.998 -21.566 1.00 55.44 77 ASP A N 1
ATOM 550 C CA . ASP A 1 77 ? 18.740 7.260 -22.324 1.00 55.44 77 ASP A CA 1
ATOM 551 C C . ASP A 1 77 ? 19.709 8.259 -21.657 1.00 55.44 77 ASP A C 1
ATOM 553 O O . ASP A 1 77 ? 19.308 9.163 -20.914 1.00 55.44 77 ASP A O 1
ATOM 557 N N . LYS A 1 78 ? 21.010 8.071 -21.892 1.00 47.84 78 LYS A N 1
ATOM 558 C CA . LYS A 1 78 ? 22.052 9.090 -21.716 1.00 47.84 78 LYS A CA 1
ATOM 559 C C . LYS A 1 78 ? 22.890 9.226 -22.974 1.00 47.84 78 LYS A C 1
ATOM 561 O O . LYS A 1 78 ? 23.346 8.181 -23.483 1.00 47.84 78 LYS A O 1
#

Radius of gyration: 18.72 Å; chains: 1; bounding box: 36×28×55 Å